Protein AF-A0A2A4WEQ5-F1 (afdb_monomer)

pLDDT: mean 88.43, std 8.92, range [51.69, 96.94]

Sequence (44 aa):
MQYSSLDFQGILSVTDADNFTNALINGIGPAKAFGCGLLLVRRA

Foldseek 3Di:
DDDDADDDDDDDDDPDPVVVVVQQVVFDDPPVVVVHRHDDDDDD

Radius of gyration: 11.84 Å; Cα contacts (8 Å, |Δi|>4): 24; chains: 1; bounding box: 30×17×30 Å

Solvent-accessible surface area (backbone atoms only — not comparable to full-atom values): 3238 Å² total; per-residue (Å²): 138,90,82,88,84,83,88,85,86,86,86,84,80,90,87,47,70,68,61,50,50,52,38,52,75,71,33,51,79,70,58,54,93,74,80,35,32,76,65,88,84,77,85,131

Structure (mmCIF, N/CA/C/O backbone):
data_AF-A0A2A4WEQ5-F1
#
_entry.id   AF-A0A2A4WEQ5-F1
#
loop_
_atom_site.group_PDB
_atom_site.id
_atom_site.type_symbol
_atom_site.label_atom_id
_atom_site.label_alt_id
_atom_site.label_comp_id
_atom_site.label_asym_id
_atom_site.label_entity_id
_atom_site.label_seq_id
_atom_site.pdbx_PDB_ins_code
_atom_site.Cartn_x
_atom_site.Cartn_y
_atom_site.Cartn_z
_atom_site.occupancy
_atom_site.B_iso_or_equiv
_atom_site.auth_seq_id
_atom_site.auth_comp_id
_atom_site.auth_asym_id
_atom_site.auth_atom_id
_atom_site.pdbx_PDB_model_num
ATOM 1 N N . MET A 1 1 ? 17.200 8.667 -15.769 1.00 51.69 1 MET A N 1
ATOM 2 C CA . MET A 1 1 ? 15.925 8.873 -15.049 1.00 51.69 1 MET A CA 1
ATOM 3 C C . MET A 1 1 ? 16.127 8.381 -13.627 1.00 51.69 1 MET A C 1
ATOM 5 O O . MET A 1 1 ? 16.443 7.210 -13.468 1.00 51.69 1 MET A O 1
ATOM 9 N N . GLN A 1 2 ? 16.069 9.264 -12.630 1.00 67.69 2 GLN A N 1
ATOM 10 C CA . GLN A 1 2 ? 16.232 8.896 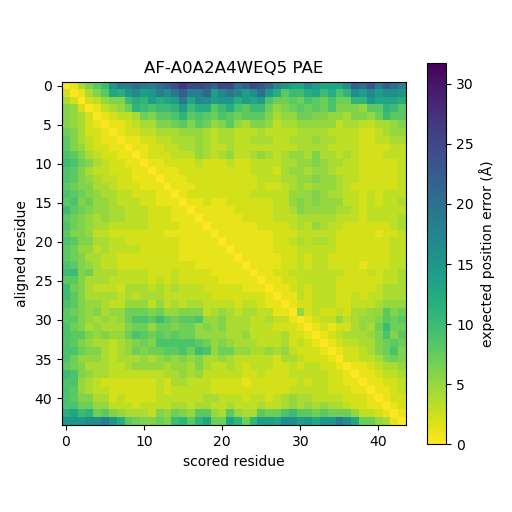-11.221 1.00 67.69 2 GLN A CA 1
ATOM 11 C C . GLN A 1 2 ? 14.840 8.764 -10.600 1.00 67.69 2 GLN A C 1
ATOM 13 O O . GLN A 1 2 ? 14.067 9.717 -10.626 1.00 67.69 2 GLN A O 1
ATOM 18 N N . TYR A 1 3 ? 14.511 7.572 -10.108 1.00 68.81 3 TYR A N 1
ATOM 19 C CA . TYR A 1 3 ? 13.276 7.308 -9.377 1.00 68.81 3 TYR A CA 1
ATOM 20 C C . TYR A 1 3 ? 13.631 7.231 -7.891 1.00 68.81 3 TYR A C 1
ATOM 22 O O . TYR A 1 3 ? 14.472 6.420 -7.510 1.00 68.81 3 TYR A O 1
ATOM 30 N N . SER A 1 4 ? 13.027 8.086 -7.067 1.00 76.56 4 SER A N 1
ATOM 31 C CA . SER A 1 4 ? 13.193 8.044 -5.612 1.00 76.56 4 SER A CA 1
ATOM 32 C C . SER A 1 4 ? 12.033 7.257 -5.010 1.00 76.56 4 SER A C 1
ATOM 34 O O . SER A 1 4 ? 10.892 7.712 -5.058 1.00 76.56 4 SER A O 1
ATOM 36 N N . SER A 1 5 ? 12.314 6.072 -4.472 1.00 81.69 5 SER A N 1
ATOM 37 C CA . SER A 1 5 ? 11.348 5.253 -3.737 1.00 81.69 5 SER A CA 1
ATOM 38 C C . SER A 1 5 ? 11.497 5.487 -2.234 1.00 81.69 5 SER A C 1
ATOM 40 O O . SER A 1 5 ? 12.616 5.502 -1.723 1.00 81.69 5 SER A O 1
ATOM 42 N N . LEU A 1 6 ? 10.380 5.637 -1.527 1.00 84.38 6 LEU A N 1
ATOM 43 C CA . LEU A 1 6 ? 10.333 5.695 -0.065 1.00 84.38 6 LEU A CA 1
ATOM 44 C C . LEU A 1 6 ? 9.636 4.440 0.458 1.00 84.38 6 LEU A C 1
ATOM 46 O O . LEU A 1 6 ? 8.596 4.054 -0.075 1.00 84.38 6 LEU A O 1
ATOM 50 N N . ASP A 1 7 ? 10.206 3.835 1.497 1.00 88.19 7 ASP A N 1
ATOM 51 C CA . ASP A 1 7 ? 9.599 2.722 2.225 1.00 88.19 7 ASP A CA 1
ATOM 52 C C . ASP A 1 7 ? 8.956 3.258 3.509 1.00 88.19 7 ASP A C 1
ATOM 54 O O . ASP A 1 7 ? 9.590 3.991 4.273 1.00 88.19 7 ASP A O 1
ATOM 58 N N . PHE A 1 8 ? 7.683 2.931 3.722 1.00 89.12 8 PHE A N 1
ATOM 59 C CA . PHE A 1 8 ? 6.930 3.342 4.902 1.00 89.12 8 PHE A CA 1
ATOM 60 C C . PHE A 1 8 ? 6.560 2.110 5.721 1.00 89.12 8 PHE A C 1
ATOM 62 O O . PHE A 1 8 ? 5.957 1.171 5.203 1.00 89.12 8 PHE A O 1
ATOM 69 N N . GLN A 1 9 ? 6.861 2.141 7.019 1.00 93.25 9 GLN A N 1
ATOM 70 C CA . GLN A 1 9 ? 6.522 1.075 7.960 1.00 93.25 9 GLN A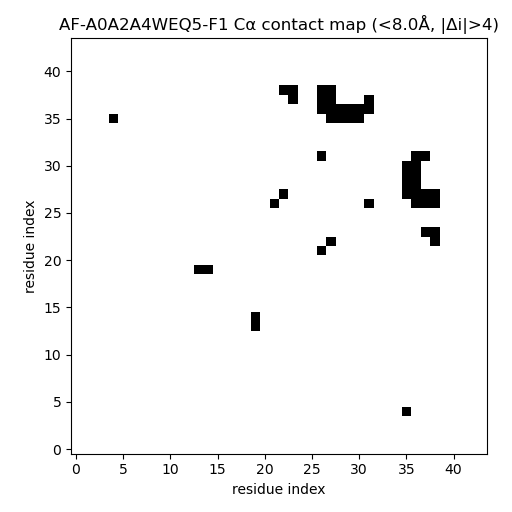 CA 1
ATOM 71 C C . GLN A 1 9 ? 5.852 1.661 9.195 1.00 93.25 9 GLN A C 1
ATOM 73 O O . GLN A 1 9 ? 6.278 2.690 9.720 1.00 93.25 9 GLN A O 1
ATOM 78 N N . GLY A 1 10 ? 4.801 0.999 9.670 1.00 93.56 10 GLY A N 1
ATOM 79 C CA . GLY A 1 10 ? 4.077 1.442 10.851 1.00 93.56 10 GLY A CA 1
ATOM 80 C C . GLY A 1 10 ? 2.727 0.763 11.009 1.00 93.56 10 GLY A C 1
ATOM 81 O O . GLY A 1 10 ? 2.463 -0.295 10.438 1.00 93.56 10 GLY A O 1
ATOM 82 N N . ILE A 1 11 ? 1.877 1.403 11.805 1.00 94.50 11 ILE A N 1
ATOM 83 C CA . ILE A 1 11 ? 0.496 0.994 12.043 1.00 94.50 11 ILE A CA 1
ATOM 84 C C . ILE A 1 11 ? -0.405 1.989 11.318 1.00 94.50 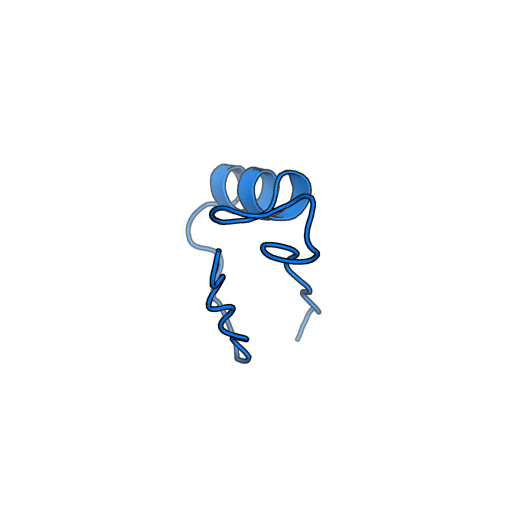11 ILE A C 1
ATOM 86 O O . ILE A 1 11 ? -0.165 3.195 11.362 1.00 94.50 11 ILE A O 1
ATOM 90 N N . LEU A 1 12 ? -1.447 1.481 10.668 1.00 93.50 12 LEU A N 1
ATOM 91 C CA . LEU A 1 12 ? -2.481 2.292 10.035 1.00 93.50 12 LEU A CA 1
ATOM 92 C C . LEU A 1 12 ? -3.849 1.929 10.608 1.00 93.50 12 LEU A C 1
ATOM 94 O O . LEU A 1 12 ? -4.067 0.799 11.042 1.00 93.50 12 LEU A O 1
ATOM 98 N N . SER A 1 13 ? -4.770 2.887 10.573 1.00 95.25 13 SER A N 1
ATOM 99 C CA . SER A 1 13 ? -6.178 2.666 10.897 1.00 95.25 13 SER A CA 1
ATOM 100 C C . SER A 1 13 ? -7.008 2.859 9.632 1.00 95.25 13 SER A C 1
ATOM 102 O O . SER A 1 13 ? -6.832 3.854 8.928 1.00 95.25 13 SER A O 1
ATOM 104 N N . VAL A 1 14 ? -7.879 1.898 9.317 1.00 94.50 14 VAL A N 1
ATOM 105 C CA . VAL A 1 14 ? -8.733 1.962 8.124 1.00 94.50 14 VAL A CA 1
ATOM 106 C C . VAL A 1 14 ? -9.878 2.933 8.397 1.00 94.50 14 VAL A C 1
ATOM 108 O O . VAL A 1 14 ? -10.733 2.665 9.237 1.00 94.50 14 VAL A O 1
ATOM 111 N N . THR A 1 15 ? -9.883 4.064 7.693 1.00 96.81 15 THR A N 1
ATOM 112 C CA . THR A 1 15 ? -10.939 5.086 7.790 1.00 96.81 15 THR A CA 1
ATOM 113 C C . THR A 1 15 ? -12.077 4.852 6.796 1.00 96.81 15 THR A C 1
ATOM 115 O O . THR A 1 15 ? -13.217 5.188 7.093 1.00 96.81 15 THR A O 1
ATOM 118 N N . ASP A 1 16 ? -11.770 4.258 5.641 1.00 96.94 16 ASP A N 1
ATOM 119 C CA . ASP A 1 16 ? -12.710 3.906 4.576 1.00 96.94 16 ASP A CA 1
ATOM 120 C C . ASP A 1 16 ? -12.298 2.552 3.978 1.00 96.94 16 ASP A C 1
ATOM 122 O O . ASP A 1 16 ? -11.181 2.393 3.473 1.00 96.94 16 ASP A O 1
ATOM 126 N N . ALA A 1 17 ? -13.185 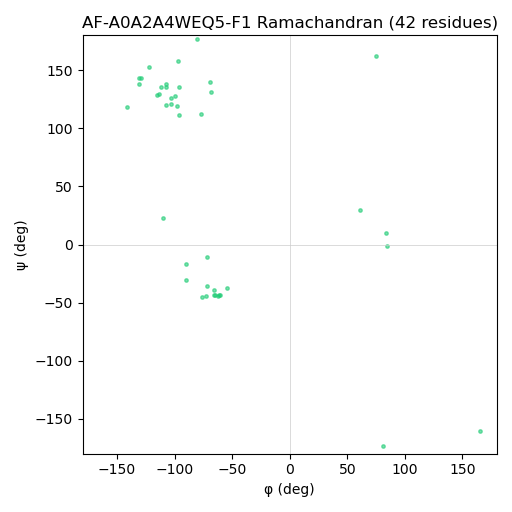1.562 4.081 1.00 95.62 17 ALA A N 1
ATOM 127 C CA . ALA A 1 17 ? -12.896 0.191 3.678 1.00 95.62 17 ALA A CA 1
ATOM 128 C C . ALA A 1 17 ? -12.807 0.022 2.154 1.00 95.62 17 ALA A C 1
ATOM 130 O O . ALA A 1 17 ? -11.963 -0.742 1.677 1.00 95.62 17 ALA A O 1
ATOM 131 N N . ASP A 1 18 ? -13.626 0.742 1.390 1.00 96.88 18 ASP A N 1
ATOM 132 C CA . ASP A 1 18 ? -13.668 0.631 -0.068 1.00 96.88 18 ASP A CA 1
ATOM 133 C C . ASP A 1 18 ? -12.426 1.274 -0.679 1.00 96.88 18 ASP A C 1
ATOM 135 O O . ASP A 1 18 ? -11.761 0.691 -1.541 1.00 96.88 18 ASP A O 1
A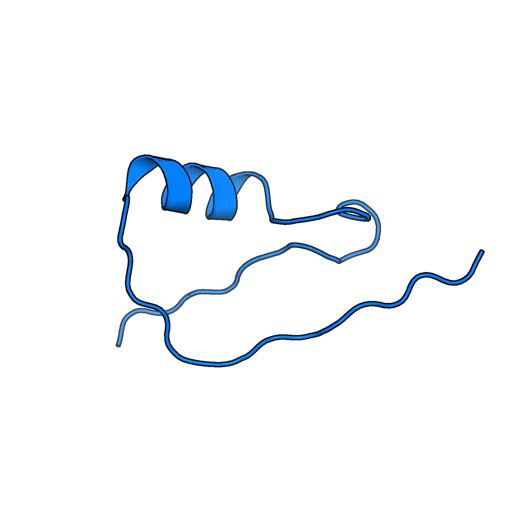TOM 139 N N . ASN A 1 19 ? -12.046 2.452 -0.184 1.00 95.38 19 ASN A N 1
ATOM 140 C CA . ASN A 1 19 ? -10.832 3.124 -0.627 1.00 95.38 19 ASN A CA 1
ATOM 141 C C . ASN A 1 19 ? -9.576 2.330 -0.236 1.00 95.38 19 ASN A C 1
ATOM 143 O O . ASN A 1 19 ? -8.683 2.128 -1.060 1.00 95.38 19 ASN A O 1
ATOM 147 N N . PHE A 1 20 ? -9.525 1.806 0.992 1.00 95.19 20 PHE A N 1
ATOM 148 C CA . PHE A 1 20 ? -8.406 0.975 1.431 1.00 95.19 20 PHE A CA 1
ATOM 149 C C . PHE A 1 20 ? -8.268 -0.298 0.590 1.00 95.19 20 PHE A C 1
ATOM 151 O O . PHE A 1 20 ? -7.164 -0.638 0.169 1.00 95.19 20 PHE A O 1
ATOM 158 N N . THR A 1 21 ? -9.379 -0.971 0.282 1.00 95.38 21 THR A N 1
ATOM 159 C CA . THR A 1 21 ? -9.377 -2.170 -0.568 1.00 95.38 21 THR A CA 1
ATOM 160 C C . THR A 1 21 ? -8.883 -1.845 -1.977 1.00 95.38 21 THR A C 1
ATOM 162 O O . THR A 1 21 ? -8.021 -2.545 -2.511 1.00 95.38 21 THR A O 1
ATOM 165 N N . ASN A 1 22 ? -9.354 -0.740 -2.561 1.00 95.44 22 ASN A N 1
ATOM 166 C CA . ASN A 1 22 ? -8.877 -0.271 -3.860 1.00 95.44 22 ASN A CA 1
ATOM 167 C C . ASN A 1 22 ? -7.378 0.046 -3.846 1.00 95.44 22 ASN A C 1
ATOM 169 O O . ASN A 1 22 ? -6.669 -0.331 -4.781 1.00 95.44 22 ASN A O 1
ATOM 173 N N . ALA A 1 23 ? -6.882 0.707 -2.800 1.00 93.62 23 ALA A N 1
ATOM 174 C CA . ALA A 1 23 ? -5.467 1.018 -2.643 1.00 93.62 23 ALA A CA 1
ATOM 175 C C . ALA A 1 23 ? -4.611 -0.244 -2.456 1.00 93.62 23 ALA A C 1
ATOM 177 O O . ALA A 1 23 ? -3.530 -0.333 -3.032 1.00 93.62 23 ALA A O 1
ATOM 178 N N . LEU A 1 24 ? -5.102 -1.235 -1.707 1.00 93.31 24 LEU A N 1
ATOM 179 C CA . LEU A 1 24 ? -4.414 -2.506 -1.477 1.00 93.31 24 LEU A CA 1
ATOM 180 C C . LEU A 1 24 ? -4.260 -3.316 -2.771 1.00 93.31 24 LEU A C 1
ATOM 182 O O . LEU A 1 24 ? -3.189 -3.858 -3.030 1.00 93.31 24 LEU A O 1
ATOM 186 N N . ILE A 1 25 ? -5.313 -3.376 -3.592 1.00 94.06 25 ILE 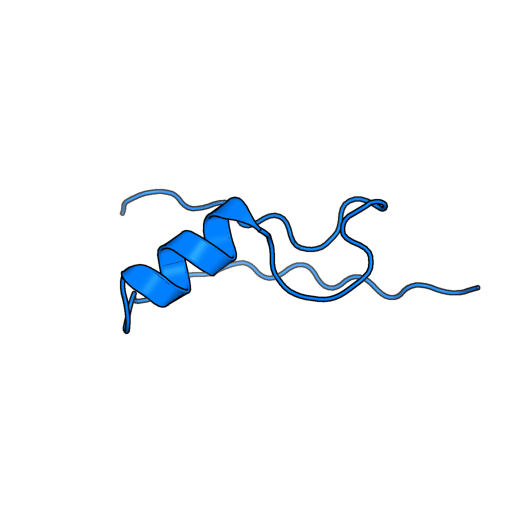A N 1
ATOM 187 C CA . ILE A 1 25 ? -5.321 -4.146 -4.846 1.00 94.06 25 ILE A CA 1
ATOM 188 C C . ILE A 1 25 ? -4.531 -3.427 -5.941 1.00 94.06 25 ILE A C 1
ATOM 190 O O . ILE A 1 25 ? -3.748 -4.046 -6.657 1.00 94.06 25 ILE A O 1
ATOM 194 N N . ASN A 1 26 ? -4.735 -2.118 -6.089 1.00 92.88 26 ASN A N 1
ATOM 195 C CA . ASN A 1 26 ? -4.147 -1.373 -7.198 1.00 92.88 26 ASN A CA 1
ATOM 196 C C . ASN A 1 26 ? -2.764 -0.803 -6.869 1.00 92.88 26 ASN A C 1
ATOM 198 O O . ASN A 1 26 ? -2.056 -0.388 -7.786 1.00 92.88 26 ASN A O 1
ATOM 202 N N . GLY A 1 27 ? -2.385 -0.731 -5.596 1.00 91.75 27 GLY A N 1
ATOM 203 C CA . GLY A 1 27 ? -1.182 -0.058 -5.118 1.00 91.75 27 GLY A CA 1
ATOM 204 C C . GLY A 1 27 ? -1.279 1.474 -5.118 1.00 91.75 27 GLY A C 1
ATOM 205 O O . GLY A 1 27 ? -2.109 2.074 -5.811 1.00 91.75 27 GLY A O 1
ATOM 206 N N . ILE A 1 28 ? -0.388 2.131 -4.372 1.00 91.19 28 ILE A N 1
ATOM 207 C CA . ILE A 1 28 ? -0.365 3.595 -4.191 1.00 91.19 28 ILE A CA 1
ATOM 208 C C . ILE A 1 28 ? 0.804 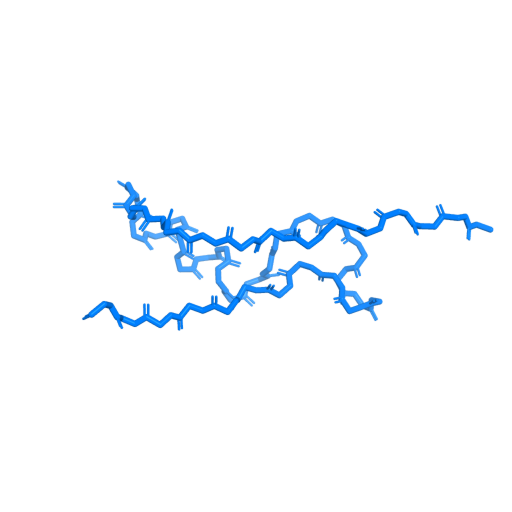4.232 -4.951 1.00 91.19 28 ILE A C 1
ATOM 210 O O . ILE A 1 28 ? 1.940 3.777 -4.869 1.00 91.19 28 ILE A O 1
ATOM 214 N N . GLY A 1 29 ? 0.529 5.341 -5.644 1.00 88.19 29 GLY A N 1
ATOM 215 C CA . GLY A 1 29 ? 1.560 6.180 -6.258 1.00 88.19 29 GLY A CA 1
ATOM 216 C C . GLY A 1 29 ? 2.094 5.686 -7.614 1.00 88.19 29 GLY A C 1
ATOM 217 O O . GLY A 1 29 ? 1.531 4.769 -8.222 1.00 88.19 29 GLY A O 1
ATOM 218 N N . PRO A 1 30 ? 3.139 6.353 -8.140 1.00 86.25 30 PRO A N 1
ATOM 219 C CA . PRO A 1 30 ? 3.738 6.056 -9.440 1.00 86.25 30 PRO A CA 1
ATOM 220 C C . PRO A 1 30 ? 4.709 4.861 -9.386 1.00 86.25 30 PRO A C 1
ATOM 222 O O . PRO A 1 30 ? 4.990 4.307 -8.330 1.00 86.25 30 PRO A O 1
ATOM 225 N N . ALA A 1 31 ? 5.251 4.477 -10.548 1.00 85.69 31 ALA A N 1
ATOM 226 C CA . ALA A 1 31 ? 6.287 3.444 -10.684 1.00 85.69 31 ALA A CA 1
ATOM 227 C C . ALA A 1 31 ? 5.885 2.029 -10.203 1.00 85.69 31 ALA A C 1
ATOM 229 O O . ALA A 1 31 ? 6.740 1.230 -9.826 1.00 85.69 31 ALA A O 1
ATOM 230 N N . LYS A 1 32 ? 4.592 1.683 -10.293 1.00 82.38 32 LYS A N 1
ATOM 231 C CA . LYS A 1 32 ? 4.052 0.358 -9.920 1.00 82.38 32 LYS A CA 1
ATOM 232 C C . LYS A 1 32 ? 4.751 -0.812 -10.623 1.00 82.38 32 LYS A C 1
ATOM 234 O O . LYS A 1 32 ? 5.030 -1.834 -10.009 1.00 82.38 32 LYS A O 1
ATOM 239 N N . ALA A 1 33 ? 5.114 -0.632 -11.894 1.00 84.50 33 ALA A N 1
ATOM 240 C CA . ALA A 1 33 ? 5.857 -1.625 -12.675 1.00 84.50 33 ALA A CA 1
ATOM 241 C C . ALA A 1 33 ? 7.335 -1.782 -12.255 1.00 84.50 33 ALA A C 1
ATOM 243 O O . ALA A 1 33 ? 7.998 -2.716 -12.691 1.00 84.50 33 ALA A O 1
ATOM 244 N N . PHE A 1 34 ? 7.854 -0.882 -11.416 1.00 81.69 34 PHE A N 1
ATOM 245 C CA . PHE A 1 34 ? 9.246 -0.857 -10.958 1.00 81.69 34 PHE A CA 1
ATOM 246 C C . PHE A 1 34 ? 9.379 -1.231 -9.471 1.00 81.69 34 PHE A C 1
ATOM 248 O O . PHE A 1 34 ? 10.349 -0.853 -8.822 1.00 81.69 34 PHE A O 1
ATOM 255 N N . GLY A 1 35 ? 8.399 -1.953 -8.915 1.00 82.25 35 GLY A N 1
ATOM 256 C CA . GLY A 1 35 ? 8.441 -2.459 -7.538 1.00 82.25 35 GLY A CA 1
ATOM 257 C C . GLY A 1 35 ? 7.992 -1.467 -6.459 1.00 82.25 35 GLY A C 1
ATOM 258 O O . GLY A 1 35 ? 8.159 -1.751 -5.278 1.00 82.25 35 GLY A O 1
ATOM 259 N N . CYS A 1 36 ? 7.416 -0.320 -6.835 1.00 86.00 36 CYS A N 1
ATOM 260 C CA . CYS A 1 36 ? 6.850 0.652 -5.894 1.00 86.00 36 CYS A CA 1
ATOM 261 C C . CYS A 1 36 ? 5.328 0.487 -5.745 1.00 86.00 36 CYS A C 1
ATOM 263 O O . CYS A 1 36 ? 4.653 -0.026 -6.632 1.00 86.00 36 CYS A O 1
ATOM 265 N N . GLY A 1 37 ? 4.770 0.961 -4.630 1.00 88.88 37 GLY A N 1
ATOM 266 C CA . GLY A 1 37 ? 3.320 1.070 -4.435 1.00 88.88 37 GLY A CA 1
ATOM 267 C C . GLY A 1 37 ? 2.605 -0.188 -3.941 1.00 88.88 37 GLY A C 1
ATOM 268 O O . GLY A 1 37 ? 1.401 -0.125 -3.709 1.00 88.88 37 GLY A O 1
ATOM 269 N N . LEU A 1 38 ? 3.313 -1.301 -3.738 1.00 91.94 38 LEU A N 1
ATOM 270 C CA . LEU A 1 38 ? 2.771 -2.478 -3.058 1.00 91.94 38 LEU A CA 1
ATOM 271 C C . LEU A 1 38 ? 2.530 -2.165 -1.573 1.00 91.94 38 LEU A C 1
ATOM 273 O O . LEU A 1 38 ? 3.427 -1.665 -0.897 1.00 91.94 38 LEU A O 1
ATOM 277 N N . LEU A 1 39 ? 1.344 -2.499 -1.057 1.00 92.38 39 LEU A N 1
ATOM 278 C CA . LEU A 1 39 ? 1.050 -2.429 0.374 1.00 92.38 39 LEU A CA 1
ATOM 279 C C . LEU A 1 39 ? 1.067 -3.820 0.997 1.00 92.38 39 LEU A C 1
ATOM 281 O O . LEU A 1 39 ? 0.345 -4.716 0.565 1.00 92.38 39 LEU A O 1
ATOM 285 N N . LEU A 1 40 ? 1.858 -3.972 2.056 1.00 92.75 40 LEU A N 1
ATOM 286 C CA . LEU A 1 40 ? 1.882 -5.170 2.885 1.00 92.75 40 LEU A CA 1
ATOM 287 C C . LEU A 1 40 ? 1.210 -4.857 4.216 1.00 92.75 40 LEU A C 1
ATOM 289 O O . LEU A 1 40 ? 1.651 -3.976 4.952 1.00 92.75 40 LEU A O 1
ATOM 293 N N . VAL A 1 41 ? 0.141 -5.585 4.527 1.00 92.75 41 VAL A N 1
ATOM 294 C CA . VAL A 1 41 ? -0.616 -5.400 5.766 1.00 92.75 41 VAL A CA 1
ATOM 295 C C . VAL A 1 41 ? -0.798 -6.724 6.489 1.00 92.75 41 VAL A C 1
ATOM 297 O O . VAL A 1 41 ? -0.975 -7.779 5.884 1.00 92.75 41 VAL A O 1
ATOM 300 N N . ARG A 1 42 ? -0.74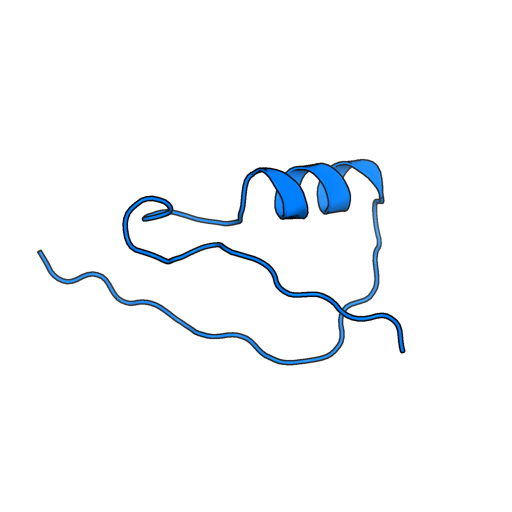5 -6.654 7.815 1.00 93.00 42 ARG A N 1
ATOM 301 C CA . ARG A 1 42 ? -0.941 -7.770 8.739 1.00 93.00 42 ARG A CA 1
ATOM 302 C C . ARG A 1 42 ? -1.946 -7.315 9.794 1.00 93.00 42 ARG A C 1
ATOM 304 O O . ARG A 1 42 ? -1.922 -6.155 10.195 1.00 93.00 42 ARG A O 1
ATOM 311 N N . ARG A 1 43 ? -2.818 -8.220 10.242 1.00 87.94 43 ARG A N 1
ATOM 312 C CA . ARG A 1 43 ? -3.697 -7.949 11.391 1.00 87.94 43 ARG A CA 1
ATOM 313 C C . ARG A 1 43 ? -2.850 -7.881 12.666 1.00 87.94 43 ARG A C 1
ATOM 315 O O . ARG A 1 43 ? -1.905 -8.658 12.794 1.00 87.94 43 ARG A O 1
ATOM 322 N N . ALA A 1 44 ? -3.174 -6.937 13.544 1.00 77.38 44 ALA A N 1
ATOM 323 C CA . ALA A 1 44 ? -2.607 -6.878 14.888 1.00 77.38 44 ALA A CA 1
ATOM 324 C C . ALA A 1 44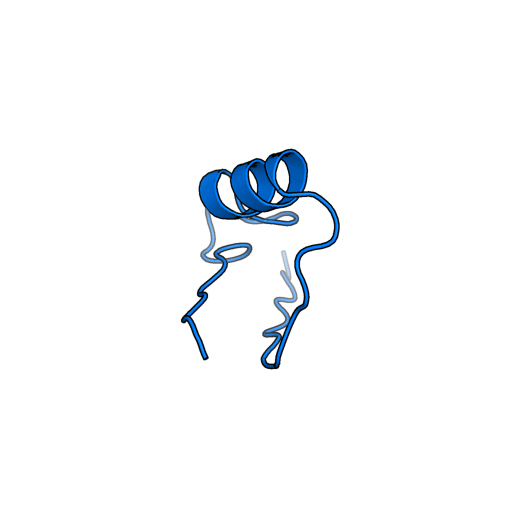 ? -3.070 -8.074 15.731 1.00 77.38 44 ALA A C 1
ATOM 326 O O . ALA A 1 44 ? -4.203 -8.554 15.481 1.00 77.38 44 ALA A O 1
#

Mean predicted aligned error: 4.47 Å

Secondary structure (DSSP, 8-state):
---------S----S-HHHHHHHHHH-SSS-GGGT-S-------